Protein AF-A0AAW9BCC6-F1 (afdb_monomer)

pLDDT: mean 91.96, std 7.18, range [49.91, 97.5]

Foldseek 3Di:
DQLVVLVVVLVVLCQCLPPDCCGHLNVQLVVLLVVQCVPDDPQLVVLSVVQVVCLQLLHADCVSNVVPDRVSNSVSSNVNSPSNQQSNSDCLGHSNNVSVVVVVVVVVVVVVVVVVVVVVVVVVVVVVVVVVVVVVVVVVVVVVVVVVVVVVVVVVVVVVVVVVVVVVVD

Secondary structure (DSSP, 8-state):
-HHHHHHHHHHHHHHHH-SSTTSHHHHHHHHHHHHHHHH--HHHHHHHHHHHHHHHTT---GGGGTTS--HHHHHHHHHHHHHHHHH-SSTTSHHHHHHHHHHHHHHHHHHHHHHHHHHHHHHHHHHHHHHHHHHHHHHHHHHHHHHHHHHHHHHHHHHHHHHHHHHHH-

Sequence (170 aa):
LAYQKGFQALVSASQKYGLDKESGILARYENLLLEAKKSADHQQILSLIQFDNAVKVGEFDSSKLSDLYVPELLESAKQLAAQKQVIGVAYNKGLLGETRALSHAVEEQFEAFSSSIDSAATQRDEKMASIKQAITAFILVVIFALIWQISRSINVRVGSLLATIKNISE

Structure (mmCIF, N/CA/C/O backbone):
data_AF-A0AAW9BCC6-F1
#
_entry.id   AF-A0AAW9BCC6-F1
#
loop_
_atom_site.group_PDB
_atom_site.id
_atom_site.type_symbol
_atom_site.label_atom_id
_atom_site.label_alt_id
_atom_site.label_comp_id
_atom_site.label_asym_id
_atom_site.label_entity_id
_atom_site.label_seq_id
_atom_site.pdbx_PDB_ins_code
_atom_site.Cartn_x
_atom_site.Cartn_y
_atom_site.Cartn_z
_atom_site.occupancy
_atom_site.B_iso_or_equiv
_atom_site.auth_seq_id
_atom_site.auth_comp_id
_atom_site.auth_asym_id
_atom_site.auth_atom_id
_atom_site.pdbx_PDB_model_num
ATOM 1 N N . LEU A 1 1 ? 2.447 -4.449 10.578 1.00 79.94 1 LEU A N 1
ATOM 2 C CA . LEU A 1 1 ? 3.692 -5.095 10.081 1.00 79.94 1 LEU A CA 1
ATOM 3 C C . LEU A 1 1 ? 3.584 -5.527 8.617 1.00 79.94 1 LEU A C 1
ATOM 5 O O . LEU A 1 1 ? 4.417 -5.098 7.830 1.00 79.94 1 LEU A O 1
ATOM 9 N N . ALA A 1 2 ? 2.571 -6.312 8.225 1.00 90.25 2 ALA A N 1
ATOM 10 C CA . ALA A 1 2 ? 2.426 -6.779 6.838 1.00 90.25 2 ALA A CA 1
ATOM 11 C C . ALA A 1 2 ? 2.257 -5.633 5.819 1.00 90.25 2 ALA A C 1
ATOM 13 O O . ALA A 1 2 ? 3.039 -5.556 4.876 1.00 90.25 2 ALA A O 1
ATOM 14 N N . TYR A 1 3 ? 1.333 -4.691 6.063 1.00 91.44 3 TYR A N 1
ATOM 15 C CA . TYR A 1 3 ? 1.144 -3.514 5.199 1.00 91.44 3 TYR A CA 1
ATOM 16 C C . TYR A 1 3 ? 2.424 -2.687 5.029 1.00 91.44 3 TYR A C 1
ATOM 18 O O . TYR A 1 3 ? 2.830 -2.404 3.909 1.00 91.44 3 TYR A O 1
ATOM 26 N N . GLN A 1 4 ? 3.117 -2.377 6.128 1.00 92.62 4 GLN A N 1
ATOM 27 C CA . GLN A 1 4 ? 4.389 -1.652 6.091 1.00 92.62 4 GLN A CA 1
ATOM 28 C C . GLN A 1 4 ? 5.432 -2.364 5.221 1.00 92.62 4 GLN A C 1
ATOM 30 O O . GLN A 1 4 ? 6.087 -1.720 4.408 1.00 92.62 4 GLN A O 1
ATOM 35 N N . LYS A 1 5 ? 5.578 -3.686 5.374 1.00 94.56 5 LYS A N 1
ATOM 36 C CA . LYS A 1 5 ? 6.523 -4.480 4.581 1.00 94.56 5 LYS A CA 1
ATOM 37 C C . LYS A 1 5 ? 6.150 -4.479 3.094 1.00 94.56 5 LYS A C 1
ATOM 39 O O . LYS A 1 5 ? 7.030 -4.290 2.259 1.00 94.56 5 LYS A O 1
ATOM 44 N N . GLY A 1 6 ? 4.867 -4.654 2.771 1.00 94.31 6 GLY A N 1
ATOM 45 C CA . GLY A 1 6 ? 4.367 -4.595 1.393 1.00 94.31 6 GLY A CA 1
ATOM 46 C C . GLY A 1 6 ? 4.600 -3.224 0.755 1.00 94.31 6 GLY A C 1
ATOM 47 O O . GLY A 1 6 ? 5.176 -3.129 -0.327 1.00 94.31 6 GLY A O 1
ATOM 48 N N . PHE A 1 7 ? 4.276 -2.152 1.480 1.00 95.75 7 PHE A N 1
ATOM 49 C CA . PHE A 1 7 ? 4.518 -0.783 1.036 1.00 95.75 7 PHE A CA 1
ATOM 50 C C . PHE A 1 7 ? 6.011 -0.488 0.841 1.00 95.75 7 PHE A C 1
ATOM 52 O O . PHE A 1 7 ? 6.394 0.092 -0.170 1.00 95.75 7 PHE A O 1
ATOM 59 N N . GLN A 1 8 ? 6.880 -0.931 1.755 1.00 97.00 8 GLN A N 1
ATOM 60 C CA . GLN A 1 8 ? 8.332 -0.800 1.593 1.00 97.00 8 GLN A CA 1
ATOM 61 C C . GLN A 1 8 ? 8.833 -1.532 0.344 1.00 97.00 8 GLN A C 1
ATOM 63 O O . GLN A 1 8 ? 9.609 -0.960 -0.416 1.00 97.00 8 GLN A O 1
ATOM 68 N N . ALA A 1 9 ? 8.355 -2.754 0.088 1.00 96.62 9 ALA A N 1
ATOM 69 C CA . ALA A 1 9 ? 8.703 -3.493 -1.122 1.00 96.62 9 ALA A CA 1
ATOM 70 C C . ALA A 1 9 ? 8.262 -2.748 -2.394 1.00 96.62 9 ALA A C 1
ATOM 72 O O . ALA A 1 9 ? 9.044 -2.636 -3.340 1.00 96.62 9 ALA A O 1
ATOM 73 N N . LEU A 1 10 ? 7.051 -2.179 -2.400 1.00 96.69 10 LEU A N 1
ATOM 74 C CA . LEU A 1 10 ? 6.549 -1.348 -3.495 1.00 96.69 10 LEU A CA 1
ATOM 75 C C . LEU A 1 10 ? 7.409 -0.093 -3.712 1.00 96.69 10 LEU A C 1
ATOM 77 O O . LEU A 1 10 ? 7.755 0.222 -4.853 1.00 96.69 10 LEU A O 1
ATOM 81 N N . VAL A 1 11 ? 7.779 0.610 -2.638 1.00 96.12 11 VAL A N 1
ATOM 82 C CA . VAL A 1 11 ? 8.640 1.801 -2.705 1.00 96.12 11 VAL A CA 1
ATOM 83 C C . VAL A 1 11 ? 10.013 1.437 -3.259 1.00 96.12 11 VAL A C 1
ATOM 85 O O . VAL A 1 11 ? 10.460 2.064 -4.215 1.00 96.12 11 VAL A O 1
ATOM 88 N N . SER A 1 12 ? 10.658 0.394 -2.733 1.00 96.69 12 SER A N 1
ATOM 89 C CA . SER A 1 12 ? 11.964 -0.060 -3.223 1.00 96.69 12 SER A CA 1
ATOM 90 C C . SER A 1 12 ? 11.910 -0.495 -4.690 1.00 96.69 12 SER A C 1
ATOM 92 O O . SER A 1 12 ? 12.799 -0.158 -5.473 1.00 96.69 12 SER A O 1
ATOM 94 N N . ALA A 1 13 ? 10.852 -1.200 -5.099 1.00 96.81 13 ALA A N 1
ATOM 95 C CA . ALA A 1 13 ? 10.650 -1.583 -6.492 1.00 96.81 13 ALA A CA 1
ATOM 96 C C . ALA A 1 13 ? 10.447 -0.363 -7.408 1.00 96.81 13 ALA A C 1
ATOM 98 O O . ALA A 1 13 ? 10.987 -0.339 -8.515 1.00 96.81 13 ALA A O 1
ATOM 99 N N . SER A 1 14 ? 9.715 0.651 -6.943 1.00 95.88 14 SER A N 1
ATOM 100 C CA . SER A 1 14 ? 9.473 1.899 -7.681 1.00 95.88 14 SER A CA 1
ATOM 101 C C . SER A 1 14 ? 10.738 2.754 -7.791 1.00 95.88 14 SER A C 1
ATOM 103 O O . SER A 1 14 ? 11.034 3.277 -8.859 1.00 95.88 14 SER A O 1
ATOM 105 N N . GLN A 1 15 ? 11.542 2.824 -6.728 1.00 96.06 15 GLN A N 1
ATOM 106 C CA . GLN A 1 15 ? 12.855 3.478 -6.745 1.00 96.06 15 GLN A CA 1
ATOM 107 C C . GLN A 1 15 ? 13.812 2.809 -7.734 1.00 96.06 15 GLN A C 1
ATOM 109 O O . GLN A 1 15 ? 14.498 3.494 -8.487 1.00 96.06 15 GLN A O 1
ATOM 114 N N . LYS A 1 16 ? 13.831 1.471 -7.770 1.00 96.00 16 LYS A N 1
ATOM 115 C CA . LYS A 1 16 ? 14.633 0.718 -8.741 1.00 96.00 16 LYS A CA 1
ATOM 116 C C . LYS A 1 16 ? 14.181 0.978 -10.181 1.00 96.00 16 LYS A C 1
ATOM 118 O O . LYS A 1 16 ? 15.023 1.124 -11.062 1.00 96.00 16 LYS A O 1
ATOM 123 N N . TYR A 1 17 ? 12.870 1.037 -10.421 1.00 96.50 17 TYR A N 1
ATOM 124 C CA . TYR A 1 17 ? 12.319 1.400 -11.729 1.00 96.50 17 TYR A CA 1
ATOM 125 C C . TYR A 1 17 ? 12.760 2.808 -12.156 1.00 96.50 17 TYR A C 1
ATOM 127 O O . TYR A 1 17 ? 13.238 2.971 -13.273 1.00 96.50 17 TYR A O 1
ATOM 135 N N . GLY A 1 18 ? 12.680 3.780 -11.247 1.00 95.81 18 GLY A N 1
ATOM 136 C CA . GLY A 1 18 ? 12.949 5.198 -11.489 1.00 95.81 18 GLY A CA 1
ATOM 137 C C . GLY A 1 18 ? 11.726 6.026 -11.104 1.00 95.81 18 GLY A C 1
ATOM 138 O O . GLY A 1 18 ? 10.619 5.754 -11.570 1.00 95.81 18 GLY A O 1
ATOM 139 N N . LEU A 1 19 ? 11.902 7.001 -10.211 1.00 91.75 19 LEU A N 1
ATOM 140 C CA . LEU A 1 19 ? 10.801 7.858 -9.743 1.00 91.75 19 LEU A CA 1
ATOM 141 C C . LEU A 1 19 ? 10.532 9.026 -10.699 1.00 91.75 19 LEU A C 1
ATOM 143 O O . LEU A 1 19 ? 9.442 9.592 -10.713 1.00 91.75 19 LEU A O 1
ATOM 147 N N . ASP A 1 20 ? 11.526 9.351 -11.512 1.00 90.50 20 ASP A N 1
ATOM 148 C CA . ASP A 1 20 ? 11.518 10.382 -12.534 1.00 90.50 20 ASP A CA 1
ATOM 149 C C . ASP A 1 20 ? 12.329 9.896 -13.746 1.00 90.50 20 ASP A C 1
ATOM 151 O O . ASP A 1 20 ? 12.880 8.792 -13.758 1.00 90.50 20 ASP A O 1
ATOM 155 N N . LYS A 1 21 ? 12.397 10.724 -14.790 1.00 85.50 21 LYS A N 1
ATOM 156 C CA . LYS A 1 21 ? 13.124 10.400 -16.025 1.00 85.50 21 LYS A CA 1
ATOM 157 C C . LYS A 1 21 ? 14.649 10.387 -15.858 1.00 85.50 21 LYS A C 1
ATOM 159 O O . LYS A 1 21 ? 15.338 10.035 -16.807 1.00 85.50 21 LYS A O 1
ATOM 164 N N . GLU A 1 22 ? 15.172 10.776 -14.698 1.00 89.88 22 GLU A N 1
ATOM 165 C CA . GLU A 1 22 ? 16.607 10.932 -14.433 1.00 89.88 22 GLU A CA 1
ATOM 166 C C . GLU A 1 22 ? 17.133 9.929 -13.392 1.00 89.88 22 GLU A C 1
ATOM 168 O O . GLU A 1 22 ? 18.339 9.834 -13.169 1.00 89.88 22 GLU A O 1
ATOM 173 N N . SER A 1 23 ? 16.257 9.097 -12.824 1.00 93.00 23 SER A N 1
ATOM 174 C CA . SER A 1 23 ? 16.593 8.074 -11.835 1.00 93.00 23 SER A CA 1
ATOM 175 C C . SER A 1 23 ? 16.316 6.636 -12.294 1.00 93.00 23 SER A C 1
ATOM 177 O O . SER A 1 23 ? 15.492 6.352 -13.166 1.00 93.00 23 SER A O 1
ATOM 179 N N . GLY A 1 24 ? 17.015 5.695 -11.652 1.00 94.69 24 GLY A N 1
ATOM 180 C CA . GLY A 1 24 ? 16.778 4.257 -11.787 1.00 94.69 24 GLY A CA 1
ATOM 181 C C . GLY A 1 24 ? 17.051 3.695 -13.184 1.00 94.69 24 GLY A C 1
ATOM 182 O O . GLY A 1 24 ? 17.864 4.210 -13.953 1.00 94.69 24 GLY A O 1
ATOM 183 N N . ILE A 1 25 ? 16.369 2.592 -13.502 1.00 95.94 25 ILE A N 1
ATOM 184 C CA . ILE A 1 25 ? 16.456 1.938 -14.816 1.00 95.94 25 ILE A CA 1
ATOM 185 C C . ILE A 1 25 ? 15.861 2.845 -15.906 1.00 95.94 25 ILE A C 1
ATOM 187 O O . ILE A 1 25 ? 16.377 2.878 -17.025 1.00 95.94 25 ILE A O 1
ATOM 191 N N . LEU A 1 26 ? 14.817 3.613 -15.572 1.00 96.38 26 LEU A N 1
ATOM 192 C CA . LEU A 1 26 ? 14.125 4.512 -16.494 1.00 96.38 26 LEU A CA 1
ATOM 193 C C . LEU A 1 26 ? 15.072 5.549 -17.105 1.00 96.38 26 LEU A C 1
ATOM 195 O O . LEU A 1 26 ? 15.043 5.741 -18.315 1.00 96.38 26 LEU A O 1
ATOM 199 N N . ALA A 1 27 ? 15.957 6.151 -16.311 1.00 96.44 27 ALA A N 1
ATOM 200 C CA . ALA A 1 27 ? 16.925 7.126 -16.814 1.00 96.44 27 ALA A CA 1
ATOM 201 C C . ALA A 1 27 ? 17.880 6.546 -17.852 1.00 96.44 27 ALA A C 1
ATOM 203 O O . ALA A 1 27 ? 18.099 7.124 -18.917 1.00 96.44 27 ALA A O 1
ATOM 204 N N . ARG A 1 28 ? 18.437 5.365 -17.558 1.00 95.94 28 ARG A N 1
ATOM 205 C CA . ARG A 1 28 ? 19.316 4.664 -18.496 1.00 95.94 28 ARG A CA 1
ATOM 206 C C . ARG A 1 28 ? 18.565 4.336 -19.783 1.00 95.94 28 ARG A C 1
ATOM 208 O O . ARG A 1 28 ? 19.095 4.547 -20.868 1.00 95.94 28 ARG A O 1
ATOM 215 N N . TYR A 1 29 ? 17.340 3.832 -19.660 1.00 97.50 29 TYR A N 1
ATOM 216 C CA . TYR A 1 29 ? 16.485 3.520 -20.798 1.00 97.50 29 TYR A CA 1
ATOM 217 C C . TYR A 1 29 ? 16.172 4.750 -21.664 1.00 97.50 29 TYR A C 1
ATOM 219 O O . TYR A 1 29 ? 16.384 4.698 -22.870 1.00 97.50 29 TYR A O 1
ATOM 227 N N . GLU A 1 30 ? 15.725 5.858 -21.069 1.00 96.06 30 GLU A N 1
ATOM 228 C CA . GLU A 1 30 ? 15.362 7.081 -21.800 1.00 96.06 30 GLU A CA 1
ATOM 229 C C . GLU A 1 30 ? 16.575 7.704 -22.511 1.00 96.06 30 GLU A C 1
ATOM 231 O O . GLU A 1 30 ? 16.458 8.145 -23.656 1.00 96.06 30 GLU A O 1
ATOM 236 N N . ASN A 1 31 ? 17.763 7.667 -21.895 1.00 96.06 31 ASN A N 1
ATOM 237 C CA . ASN A 1 31 ? 19.001 8.121 -22.536 1.00 96.06 31 ASN A CA 1
ATOM 238 C C . ASN A 1 31 ? 19.368 7.270 -23.762 1.00 96.06 31 ASN A C 1
ATOM 240 O O . ASN A 1 31 ? 19.627 7.818 -24.834 1.0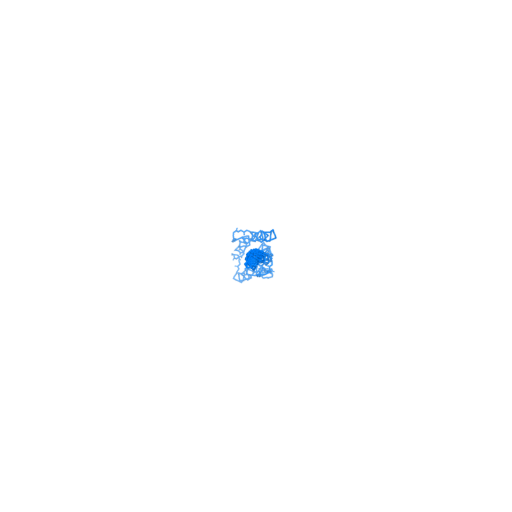0 96.06 31 ASN A O 1
ATOM 244 N N . LEU A 1 32 ? 19.327 5.940 -23.629 1.00 96.31 32 LEU A N 1
ATOM 245 C CA . LEU A 1 32 ? 19.592 5.013 -24.736 1.00 96.31 32 LEU A CA 1
ATOM 246 C C . LEU A 1 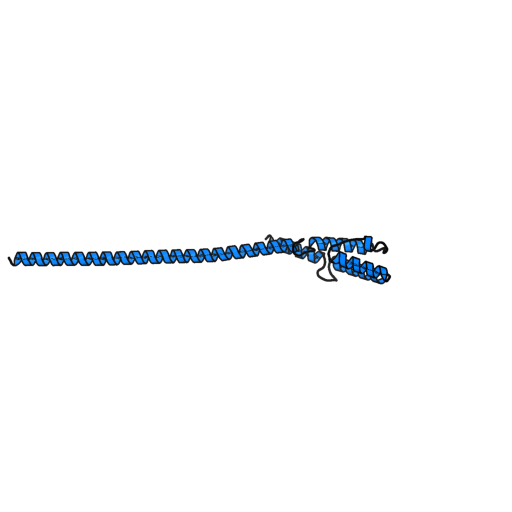32 ? 18.540 5.136 -25.847 1.00 96.31 32 LEU A C 1
ATOM 248 O O . LEU A 1 32 ? 18.865 5.058 -27.031 1.00 96.31 32 LEU A O 1
ATOM 252 N N . LEU A 1 33 ? 17.276 5.362 -25.481 1.00 96.12 33 LEU A N 1
ATOM 253 C CA . LEU A 1 33 ? 16.187 5.571 -26.432 1.00 96.12 33 LEU A CA 1
ATOM 254 C C . LEU A 1 33 ? 16.386 6.873 -27.214 1.00 96.12 33 LEU A C 1
ATOM 256 O O . LEU A 1 33 ? 16.161 6.910 -28.423 1.00 96.12 33 LEU A O 1
ATOM 260 N N . LEU A 1 34 ? 16.807 7.944 -26.537 1.00 95.38 34 LEU A N 1
ATOM 261 C CA . LEU A 1 34 ? 17.114 9.219 -27.174 1.00 95.38 34 LEU A CA 1
ATOM 262 C C . LEU A 1 34 ? 18.299 9.093 -28.138 1.00 95.38 34 LEU A C 1
ATOM 264 O O . LEU A 1 34 ? 18.254 9.661 -29.227 1.00 95.38 34 LEU A O 1
ATOM 268 N N . GLU A 1 35 ? 19.343 8.356 -27.761 1.00 94.69 35 GLU A N 1
ATOM 269 C CA . GLU A 1 35 ? 20.494 8.088 -28.626 1.00 94.69 35 GLU A CA 1
ATOM 270 C C . GLU A 1 35 ? 20.097 7.283 -29.869 1.00 94.69 35 GLU A C 1
ATOM 272 O O . GLU A 1 35 ? 20.396 7.708 -30.984 1.00 94.69 35 GLU A O 1
ATOM 277 N N . ALA A 1 36 ? 19.321 6.209 -29.697 1.00 94.25 36 ALA A N 1
ATOM 278 C CA . ALA A 1 36 ? 18.792 5.420 -30.808 1.00 94.25 36 ALA A CA 1
ATOM 279 C C . ALA A 1 36 ? 17.919 6.256 -31.761 1.00 94.25 36 ALA A C 1
ATOM 281 O O . ALA A 1 36 ? 17.986 6.089 -32.974 1.00 94.25 36 ALA A O 1
ATOM 282 N N . LYS A 1 37 ? 17.127 7.201 -31.235 1.00 93.94 37 LYS A N 1
ATOM 283 C CA . LYS A 1 37 ? 16.298 8.104 -32.053 1.00 93.94 37 LYS A CA 1
ATOM 284 C C . LYS A 1 37 ? 17.115 9.101 -32.879 1.00 93.94 37 LYS A C 1
ATOM 286 O O . LYS A 1 37 ? 16.628 9.544 -33.911 1.00 93.94 37 LYS A O 1
ATOM 291 N N . LYS A 1 38 ? 18.323 9.478 -32.444 1.00 93.38 38 LYS A N 1
ATOM 292 C CA . LYS A 1 38 ? 19.180 10.435 -33.173 1.00 93.38 38 LYS A CA 1
ATOM 293 C C . LYS A 1 38 ? 19.792 9.835 -34.437 1.00 93.38 38 LYS A C 1
ATOM 295 O O . LYS A 1 38 ? 20.055 10.574 -35.378 1.00 93.38 38 LYS A O 1
ATOM 300 N N . SER A 1 39 ? 20.049 8.530 -34.435 1.00 87.62 39 SER A N 1
ATOM 301 C CA . SER A 1 39 ? 20.642 7.799 -35.560 1.00 87.62 39 SER A CA 1
ATOM 302 C C . SER A 1 39 ? 19.614 7.057 -36.422 1.00 87.62 39 SER A C 1
ATOM 304 O O . SER A 1 39 ? 19.990 6.503 -37.452 1.00 87.62 39 SER A O 1
ATOM 306 N N . ALA A 1 40 ? 18.340 7.056 -36.020 1.00 92.31 40 ALA A N 1
ATOM 307 C CA . ALA A 1 40 ? 17.253 6.363 -36.700 1.00 92.31 40 ALA A CA 1
ATOM 308 C C . ALA A 1 40 ? 16.647 7.173 -37.860 1.00 92.31 40 ALA A C 1
ATOM 310 O O . ALA A 1 40 ? 16.478 8.391 -37.776 1.00 92.31 40 ALA A O 1
ATOM 311 N N . ASP A 1 41 ? 16.245 6.476 -38.922 1.00 92.31 41 ASP A N 1
ATOM 312 C CA . ASP A 1 41 ? 15.394 7.029 -39.975 1.00 92.31 41 ASP A CA 1
ATOM 313 C C . ASP A 1 41 ? 13.918 7.154 -39.536 1.00 92.31 41 ASP A C 1
ATOM 315 O O . ASP A 1 41 ? 13.523 6.761 -38.437 1.00 92.31 41 ASP A O 1
ATOM 319 N N . HIS A 1 42 ? 13.066 7.709 -40.404 1.00 89.00 42 HIS A N 1
ATOM 320 C CA . HIS A 1 42 ? 11.653 7.941 -40.085 1.00 89.00 42 HIS A CA 1
ATOM 321 C C . HIS A 1 42 ? 10.898 6.650 -39.713 1.00 89.00 42 HIS A C 1
ATOM 323 O O . HIS A 1 42 ? 10.101 6.649 -38.773 1.00 89.00 42 HIS A O 1
ATOM 329 N N . GLN A 1 43 ? 11.138 5.549 -40.428 1.00 89.38 43 GLN A N 1
ATOM 330 C CA . GLN A 1 43 ? 10.459 4.278 -40.176 1.00 89.38 43 GLN A CA 1
ATOM 331 C C . GLN A 1 43 ? 10.957 3.657 -38.865 1.00 89.38 43 GLN A C 1
ATOM 333 O O . GLN A 1 43 ? 10.160 3.197 -38.047 1.00 89.38 43 GLN A O 1
ATOM 338 N N . GLN A 1 44 ? 12.261 3.732 -38.614 1.00 92.44 44 GLN A N 1
ATOM 339 C CA . GLN A 1 44 ? 12.890 3.277 -37.379 1.00 92.44 44 GLN A CA 1
ATOM 340 C C . GLN A 1 44 ? 12.428 4.089 -36.158 1.00 92.44 44 GLN A C 1
ATOM 342 O O . GLN A 1 44 ? 12.206 3.519 -35.090 1.00 92.44 44 GLN A O 1
ATOM 347 N N . ILE A 1 45 ? 12.197 5.400 -36.304 1.00 93.88 45 ILE A N 1
ATOM 348 C CA . ILE A 1 45 ? 11.619 6.244 -35.246 1.00 93.88 45 ILE A CA 1
ATOM 349 C C . ILE A 1 45 ? 10.218 5.757 -34.858 1.00 93.88 45 ILE A C 1
ATOM 351 O O . ILE A 1 45 ? 9.913 5.674 -33.665 1.00 93.88 45 ILE A O 1
ATOM 355 N N . LEU A 1 46 ? 9.370 5.406 -35.831 1.00 92.81 46 LEU A N 1
ATOM 356 C CA . LEU A 1 46 ? 8.038 4.860 -35.548 1.00 92.81 46 LEU A CA 1
ATOM 357 C C . LEU A 1 46 ? 8.131 3.533 -34.784 1.00 92.81 46 LEU A C 1
ATOM 359 O O . LEU A 1 46 ? 7.434 3.362 -33.780 1.00 92.81 46 LEU A O 1
ATOM 363 N N . SER A 1 47 ? 9.036 2.641 -35.192 1.00 94.12 47 SER A N 1
ATOM 364 C CA . SER A 1 47 ? 9.306 1.388 -34.480 1.00 94.12 47 SER A CA 1
ATOM 365 C C . SER A 1 47 ? 9.791 1.627 -33.045 1.00 94.12 47 SER A C 1
ATOM 367 O O . SER A 1 47 ? 9.296 0.989 -32.115 1.00 94.12 47 SER A O 1
ATOM 369 N N . LEU A 1 48 ? 10.683 2.601 -32.828 1.00 95.44 48 LEU A N 1
ATOM 370 C CA . LEU A 1 48 ? 11.164 2.995 -31.497 1.00 95.44 48 LEU A CA 1
ATOM 371 C C . LEU A 1 48 ? 10.043 3.551 -30.607 1.00 95.44 48 LEU A C 1
ATOM 373 O O . LEU A 1 48 ? 10.022 3.264 -29.413 1.00 95.44 48 LEU A O 1
ATOM 377 N N . ILE A 1 49 ? 9.096 4.314 -31.161 1.00 94.62 49 ILE A N 1
ATOM 378 C CA . ILE A 1 49 ? 7.932 4.822 -30.414 1.00 94.62 49 ILE A CA 1
ATOM 379 C C . ILE A 1 49 ? 6.988 3.678 -30.024 1.00 94.62 49 ILE A C 1
ATOM 381 O O . ILE A 1 49 ? 6.533 3.609 -28.883 1.00 94.62 49 ILE A O 1
ATOM 385 N N . GLN A 1 50 ? 6.689 2.765 -30.950 1.00 94.56 50 GLN A N 1
ATOM 386 C CA . GLN A 1 50 ? 5.831 1.611 -30.664 1.00 94.56 50 GLN A CA 1
ATOM 387 C C . GLN A 1 50 ? 6.463 0.667 -29.638 1.00 94.56 50 GLN A C 1
ATOM 389 O O . GLN A 1 50 ? 5.767 0.135 -28.771 1.00 94.56 50 GLN A O 1
ATOM 394 N N . PHE A 1 51 ? 7.778 0.473 -29.727 1.00 96.44 51 PHE A N 1
ATOM 395 C CA . PHE A 1 51 ? 8.549 -0.280 -28.751 1.00 96.44 51 PHE A CA 1
ATOM 396 C C . PHE A 1 51 ? 8.530 0.396 -27.372 1.00 96.44 51 PHE A C 1
ATOM 398 O O . PHE A 1 51 ? 8.218 -0.266 -26.388 1.00 96.44 51 PHE A O 1
ATOM 405 N N . ASP A 1 52 ? 8.769 1.710 -27.294 1.00 96.25 52 ASP A N 1
ATOM 406 C CA . ASP A 1 52 ? 8.710 2.486 -26.042 1.00 96.25 52 ASP A CA 1
ATOM 407 C C . ASP A 1 52 ? 7.349 2.388 -25.347 1.00 96.25 52 ASP A C 1
ATOM 409 O O . ASP A 1 52 ? 7.268 2.088 -24.154 1.00 96.25 52 ASP A O 1
ATOM 413 N N . ASN A 1 53 ? 6.264 2.542 -26.107 1.00 95.31 53 ASN A N 1
ATOM 414 C CA . ASN A 1 53 ? 4.914 2.396 -25.567 1.00 95.31 53 ASN A CA 1
ATOM 415 C C . ASN A 1 53 ? 4.676 1.001 -24.972 1.00 95.31 53 ASN A C 1
ATOM 417 O O . ASN A 1 53 ? 4.100 0.901 -23.889 1.00 95.31 53 ASN A O 1
ATOM 421 N N . ALA A 1 54 ? 5.149 -0.059 -25.638 1.00 95.56 54 ALA A N 1
ATOM 422 C CA . ALA A 1 54 ? 5.051 -1.429 -25.133 1.00 95.56 54 ALA A CA 1
ATOM 423 C C . ALA A 1 54 ? 5.863 -1.611 -23.835 1.00 95.56 54 ALA A C 1
ATOM 425 O O . ALA A 1 54 ? 5.341 -2.087 -22.826 1.00 95.56 54 ALA A O 1
ATOM 426 N N . VAL A 1 55 ? 7.109 -1.133 -23.807 1.00 96.00 55 VAL A N 1
ATOM 427 C CA . VAL A 1 55 ? 7.990 -1.232 -22.631 1.00 96.00 55 VAL A CA 1
ATOM 428 C C . VAL A 1 55 ? 7.401 -0.504 -21.423 1.00 96.00 55 VAL A C 1
ATOM 430 O O . VAL A 1 55 ? 7.404 -1.042 -20.313 1.00 96.00 55 VAL A O 1
ATOM 433 N N . LYS A 1 56 ? 6.821 0.685 -21.627 1.00 91.94 56 LYS A N 1
ATOM 434 C CA . LYS A 1 56 ? 6.183 1.485 -20.565 1.00 91.94 56 LYS A CA 1
ATOM 435 C C . LYS A 1 56 ? 4.949 0.822 -19.952 1.00 91.94 56 LYS A C 1
ATOM 437 O O . LYS A 1 56 ? 4.646 1.076 -18.781 1.00 91.94 56 LYS A O 1
ATOM 442 N N . VAL A 1 57 ? 4.268 -0.053 -20.694 1.00 93.12 57 VAL A N 1
ATOM 443 C CA . VAL A 1 57 ? 3.176 -0.888 -20.163 1.00 93.12 57 VAL A CA 1
ATOM 444 C C . VAL A 1 57 ? 3.652 -2.249 -19.646 1.00 93.12 57 VAL A C 1
ATOM 446 O O . VAL A 1 57 ? 2.843 -3.028 -19.154 1.00 93.12 57 VAL A O 1
ATOM 449 N N . GLY A 1 58 ? 4.962 -2.513 -19.658 1.00 94.31 58 GLY A N 1
ATOM 450 C CA . GLY A 1 58 ? 5.557 -3.743 -19.136 1.00 94.31 58 GLY A CA 1
ATOM 451 C C . GLY A 1 58 ? 5.666 -4.873 -20.156 1.00 94.31 58 GLY A C 1
ATOM 452 O O . GLY A 1 58 ? 5.876 -6.018 -19.764 1.00 94.31 58 GLY A O 1
ATOM 453 N N . GLU A 1 59 ? 5.536 -4.583 -21.446 1.00 95.12 59 GLU A N 1
ATOM 454 C CA . GLU A 1 59 ? 5.709 -5.548 -22.530 1.00 95.12 59 GLU A CA 1
ATOM 455 C C . GLU A 1 59 ? 7.081 -5.384 -23.185 1.00 95.12 59 GLU A C 1
ATOM 457 O O . GLU A 1 59 ? 7.536 -4.275 -23.452 1.00 95.12 59 GLU A O 1
ATOM 462 N N . PHE A 1 60 ? 7.750 -6.497 -23.478 1.00 95.50 60 PHE A N 1
ATOM 463 C CA . PHE A 1 60 ? 9.040 -6.487 -24.158 1.00 95.50 60 PHE A CA 1
ATOM 464 C C . PHE A 1 60 ? 8.983 -7.378 -25.392 1.00 95.50 60 PHE A C 1
ATOM 466 O O . PHE A 1 60 ? 8.747 -8.580 -25.286 1.00 95.50 60 PHE A O 1
ATOM 473 N N . ASP A 1 61 ? 9.240 -6.775 -26.548 1.00 93.00 61 ASP A N 1
ATOM 474 C CA . ASP A 1 61 ? 9.302 -7.462 -27.830 1.00 93.00 61 ASP A CA 1
ATOM 475 C C . ASP A 1 61 ? 10.458 -6.893 -28.655 1.00 93.00 61 ASP A C 1
ATOM 477 O O . ASP A 1 61 ? 10.356 -5.816 -29.246 1.00 93.00 61 ASP A O 1
ATOM 481 N N . SER A 1 62 ? 11.580 -7.616 -28.672 1.00 91.06 62 SER A N 1
ATOM 482 C CA . SER A 1 62 ? 12.774 -7.222 -29.422 1.00 91.06 62 SER A CA 1
ATOM 483 C C . SER A 1 62 ? 12.576 -7.282 -30.936 1.00 91.06 62 SER A C 1
ATOM 485 O O . SER A 1 62 ? 13.332 -6.635 -31.655 1.00 91.06 62 SER A O 1
ATOM 487 N N . SER A 1 63 ? 11.572 -8.018 -31.436 1.00 90.00 63 SER A N 1
ATOM 488 C CA . SER A 1 63 ? 11.341 -8.148 -32.880 1.00 90.00 63 SER A CA 1
ATOM 489 C C . SER A 1 63 ? 10.963 -6.812 -33.530 1.00 90.00 63 SER A C 1
ATOM 49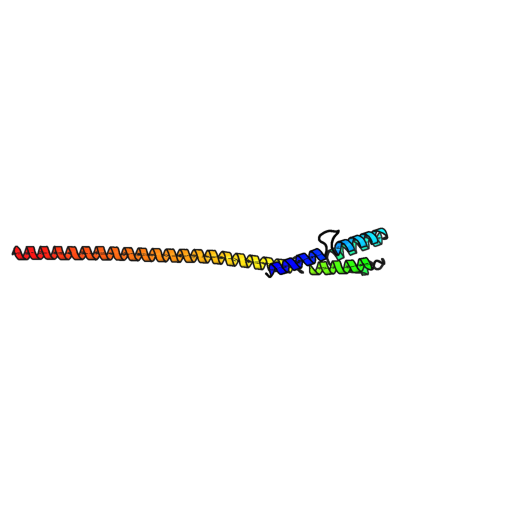1 O O . SER A 1 63 ? 11.303 -6.565 -34.688 1.00 90.00 63 SER A O 1
ATOM 493 N N . LYS A 1 64 ? 10.355 -5.902 -32.759 1.00 86.62 64 LYS A N 1
ATOM 494 C CA . LYS A 1 64 ? 9.989 -4.545 -33.193 1.00 86.62 64 LYS A CA 1
ATOM 495 C C . LYS A 1 64 ? 11.181 -3.675 -33.596 1.00 86.62 64 LYS A C 1
ATOM 497 O O . LYS A 1 6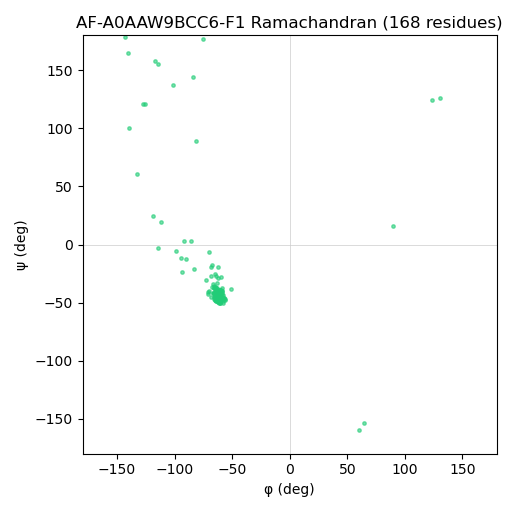4 ? 10.984 -2.685 -34.290 1.00 86.62 64 LYS A O 1
ATOM 502 N N . LEU A 1 65 ? 12.396 -4.023 -33.167 1.00 91.06 65 LEU A N 1
ATOM 503 C CA . LEU A 1 65 ? 13.627 -3.286 -33.468 1.00 91.06 65 LEU A CA 1
ATOM 504 C C . LEU A 1 65 ? 14.636 -4.141 -34.249 1.00 91.06 65 LEU A C 1
ATOM 506 O O . LEU A 1 65 ? 15.828 -3.866 -34.197 1.00 91.06 65 LEU A O 1
ATOM 510 N N . SER A 1 66 ? 14.179 -5.170 -34.973 1.00 85.50 66 SER A N 1
ATOM 511 C CA . SER A 1 66 ? 15.069 -6.117 -35.673 1.00 85.50 66 SER A CA 1
ATOM 512 C C . SER A 1 66 ? 15.983 -5.453 -36.711 1.00 85.50 66 SER A C 1
ATOM 514 O O . SER A 1 66 ? 17.090 -5.933 -36.943 1.00 85.50 66 SER A O 1
ATOM 516 N N . ASP A 1 67 ? 15.547 -4.330 -37.285 1.00 85.69 67 ASP A N 1
ATOM 517 C CA . ASP A 1 67 ? 16.300 -3.551 -38.277 1.00 85.69 67 ASP A CA 1
ATOM 518 C C . ASP A 1 67 ? 17.277 -2.538 -37.640 1.00 85.69 67 ASP A C 1
ATOM 520 O O . ASP A 1 67 ? 17.916 -1.759 -38.348 1.00 85.69 67 ASP A O 1
ATOM 524 N N . LEU A 1 68 ? 17.392 -2.520 -36.303 1.00 87.31 68 LEU A N 1
ATOM 525 C CA . LEU A 1 68 ? 18.210 -1.576 -35.542 1.00 87.31 68 LEU A CA 1
ATOM 526 C C . LEU A 1 68 ? 19.158 -2.312 -34.583 1.00 87.31 68 LEU A C 1
ATOM 528 O O . LEU A 1 68 ? 18.733 -3.017 -33.668 1.00 87.31 68 LEU A O 1
ATOM 532 N N . TYR A 1 69 ? 20.467 -2.103 -34.730 1.00 89.81 69 TYR A N 1
ATOM 533 C CA . TYR A 1 69 ? 21.440 -2.667 -33.794 1.00 89.81 69 TYR A CA 1
ATOM 534 C C . TYR A 1 69 ? 21.558 -1.798 -32.533 1.00 89.81 69 TYR A C 1
ATOM 536 O O . TYR A 1 69 ? 22.369 -0.878 -32.466 1.00 89.81 69 TYR A O 1
ATOM 544 N N . VAL A 1 70 ? 20.727 -2.091 -31.527 1.00 92.69 70 VAL A N 1
ATOM 545 C CA . VAL A 1 70 ? 20.656 -1.347 -30.252 1.00 92.69 70 VAL A CA 1
ATOM 546 C C . VAL A 1 70 ? 20.644 -2.283 -29.028 1.00 92.69 70 VAL A C 1
ATOM 548 O O . VAL A 1 70 ? 19.693 -2.288 -28.242 1.00 92.69 70 VAL A O 1
ATOM 551 N N . PRO A 1 71 ? 21.692 -3.106 -28.828 1.00 93.88 71 PRO A N 1
ATOM 552 C CA . PRO A 1 71 ? 21.701 -4.153 -27.802 1.00 93.88 71 PRO A CA 1
ATOM 553 C C . PRO A 1 71 ? 21.542 -3.611 -26.374 1.00 93.88 71 PRO A C 1
ATOM 555 O O . PRO A 1 71 ? 20.813 -4.191 -25.572 1.00 93.88 71 PRO A O 1
ATOM 558 N N . GLU A 1 72 ? 22.159 -2.470 -26.057 1.00 95.19 72 GLU A N 1
ATOM 559 C CA . GLU A 1 72 ? 22.038 -1.861 -24.727 1.00 95.19 72 GLU A CA 1
ATOM 560 C C . GLU A 1 72 ? 20.627 -1.335 -24.444 1.00 95.19 72 GLU A C 1
ATOM 562 O O . GLU A 1 72 ? 20.132 -1.462 -23.320 1.00 95.19 72 GLU A O 1
ATOM 567 N N . LEU A 1 73 ? 19.957 -0.783 -25.464 1.00 96.00 73 LEU A N 1
ATOM 568 C CA . LEU A 1 73 ? 18.568 -0.344 -25.356 1.00 96.00 73 LEU A CA 1
ATOM 569 C C . LEU A 1 73 ? 17.651 -1.537 -25.090 1.00 96.00 73 LEU A C 1
ATOM 571 O O . LEU A 1 73 ? 16.802 -1.453 -24.208 1.00 96.00 73 LEU A O 1
ATOM 575 N N . LEU A 1 74 ? 17.838 -2.647 -25.811 1.00 96.44 74 LEU A N 1
ATOM 576 C CA . LEU A 1 74 ? 17.049 -3.868 -25.627 1.00 96.44 74 LEU A CA 1
ATOM 577 C C . LEU A 1 74 ? 17.237 -4.465 -24.226 1.00 96.44 74 LEU A C 1
ATOM 579 O O . LEU A 1 74 ? 16.257 -4.829 -23.578 1.00 96.44 74 LEU A O 1
ATOM 583 N N . GLU A 1 75 ? 18.472 -4.515 -23.728 1.00 96.81 75 GLU A N 1
ATOM 584 C CA . GLU A 1 75 ? 18.780 -4.974 -22.369 1.00 96.81 75 GLU A CA 1
ATOM 585 C C . GLU A 1 75 ? 18.087 -4.090 -21.316 1.00 96.81 75 GLU A C 1
ATOM 587 O O . GLU A 1 75 ? 17.376 -4.589 -20.439 1.00 96.81 75 GLU A O 1
ATOM 592 N N . SER A 1 76 ? 18.234 -2.764 -21.432 1.00 96.69 76 SER A N 1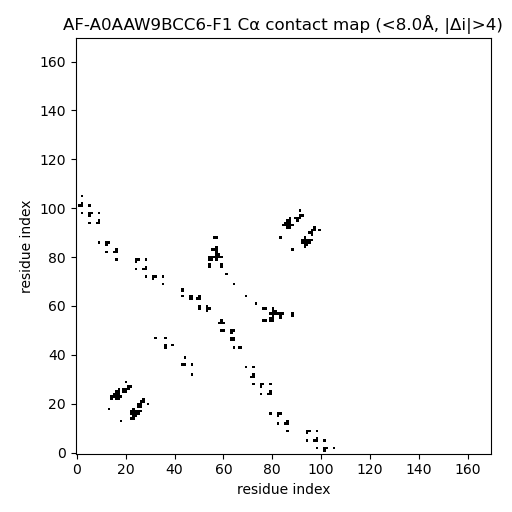
ATOM 593 C CA . SER A 1 76 ? 17.616 -1.799 -20.513 1.00 96.69 76 SER A CA 1
ATOM 594 C C . SER A 1 76 ? 16.083 -1.854 -20.570 1.00 96.69 76 SER A C 1
ATOM 596 O O . SER A 1 76 ? 15.415 -1.870 -19.538 1.00 96.69 76 SER A O 1
ATOM 598 N N . ALA A 1 77 ? 15.514 -1.979 -21.770 1.00 97.12 77 ALA A N 1
ATOM 599 C CA . ALA A 1 77 ? 14.080 -2.123 -21.997 1.00 97.12 77 ALA A CA 1
ATOM 600 C C . ALA A 1 77 ? 13.510 -3.387 -21.350 1.00 97.12 77 ALA A C 1
ATOM 602 O O . AL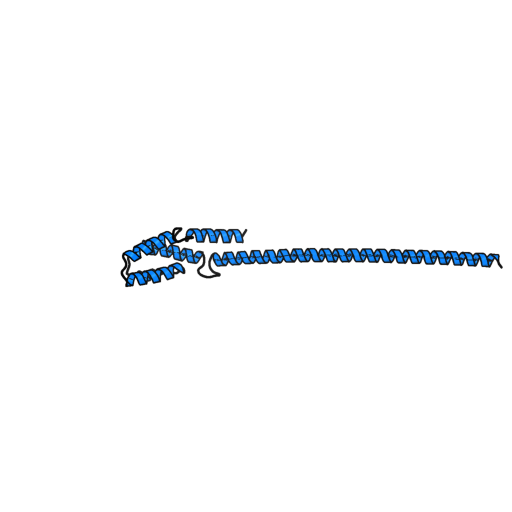A A 1 77 ? 12.466 -3.336 -20.702 1.00 97.12 77 ALA A O 1
ATOM 603 N N . LYS A 1 78 ? 14.206 -4.521 -21.484 1.00 97.25 78 LYS A N 1
ATOM 604 C CA . LYS A 1 78 ? 13.814 -5.788 -20.857 1.00 97.25 78 LYS A CA 1
ATOM 605 C C . LYS A 1 78 ? 13.786 -5.663 -19.336 1.00 97.25 78 LYS A C 1
ATOM 607 O O . LYS A 1 78 ? 12.836 -6.114 -18.699 1.00 97.25 78 LYS A O 1
ATOM 612 N N . GLN A 1 79 ? 14.805 -5.028 -18.756 1.00 97.19 79 GLN A N 1
ATOM 613 C CA . GLN A 1 79 ? 14.870 -4.771 -17.316 1.00 97.19 79 GLN A CA 1
ATOM 614 C C . GLN A 1 79 ? 13.747 -3.831 -16.859 1.00 97.19 79 GLN A C 1
ATOM 616 O O . GLN A 1 79 ? 13.102 -4.102 -15.845 1.00 97.19 79 GLN A O 1
ATOM 621 N N . LEU A 1 80 ? 13.477 -2.767 -17.619 1.00 96.94 80 LEU A N 1
ATOM 622 C CA . LEU A 1 80 ? 12.426 -1.798 -17.318 1.00 96.94 80 LEU A CA 1
ATOM 623 C C . LEU A 1 80 ? 11.033 -2.439 -17.378 1.00 96.94 80 LEU A C 1
ATOM 625 O O . LEU A 1 80 ? 10.255 -2.303 -16.433 1.00 96.94 80 LEU A O 1
ATOM 629 N N . ALA A 1 81 ? 10.744 -3.198 -18.438 1.00 96.88 81 ALA A N 1
ATOM 630 C CA . ALA A 1 81 ? 9.481 -3.906 -18.615 1.00 96.88 81 ALA A CA 1
ATOM 631 C C . ALA A 1 81 ? 9.259 -4.959 -17.516 1.00 96.88 81 ALA A C 1
ATOM 633 O O . ALA A 1 81 ? 8.197 -4.995 -16.895 1.00 96.88 81 ALA A O 1
ATOM 634 N N . ALA A 1 82 ? 10.278 -5.766 -17.198 1.00 96.69 82 ALA A N 1
ATOM 635 C CA . ALA A 1 82 ? 10.199 -6.740 -16.109 1.00 96.69 82 ALA A CA 1
ATOM 636 C C . ALA A 1 82 ? 9.953 -6.057 -14.752 1.00 96.69 82 ALA A C 1
ATOM 638 O O . ALA A 1 82 ? 9.106 -6.490 -13.971 1.00 96.69 82 ALA A O 1
ATOM 639 N N . GLN A 1 83 ? 10.642 -4.946 -14.481 1.00 97.00 83 GLN A N 1
ATOM 640 C CA . GLN A 1 83 ? 10.434 -4.181 -13.254 1.00 97.00 83 GLN A CA 1
ATOM 641 C C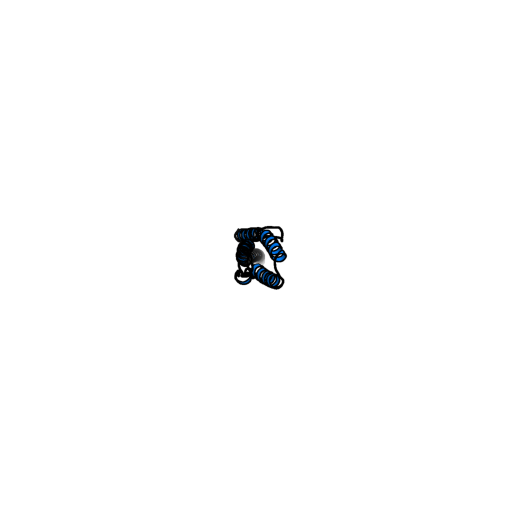 . GLN A 1 83 ? 9.023 -3.566 -13.203 1.00 97.00 83 GLN A C 1
ATOM 643 O O . GLN A 1 83 ? 8.397 -3.556 -12.141 1.00 97.00 83 GLN A O 1
ATOM 648 N N . LYS A 1 84 ? 8.481 -3.116 -14.342 1.00 96.06 84 LYS A N 1
ATOM 649 C CA . LYS A 1 84 ? 7.096 -2.638 -14.452 1.00 96.06 84 LYS A CA 1
ATOM 650 C C . LYS A 1 84 ? 6.083 -3.737 -14.129 1.00 96.06 84 LYS A C 1
ATOM 652 O O . LYS A 1 84 ? 5.115 -3.469 -13.420 1.00 96.06 84 LYS A O 1
ATOM 657 N N . GLN A 1 85 ? 6.323 -4.968 -14.582 1.00 95.94 85 GLN A N 1
ATOM 658 C CA . GLN A 1 85 ? 5.488 -6.126 -14.246 1.00 95.94 85 GLN A CA 1
ATOM 659 C C . GLN A 1 85 ? 5.500 -6.444 -12.747 1.00 95.94 85 GLN A C 1
ATOM 661 O O . GLN A 1 85 ? 4.440 -6.703 -12.176 1.00 95.94 85 GLN A O 1
ATOM 666 N N . VAL A 1 86 ? 6.667 -6.363 -12.098 1.00 96.38 86 VAL A N 1
ATOM 667 C CA . VAL A 1 86 ? 6.800 -6.554 -10.642 1.00 96.38 86 VAL A CA 1
ATOM 668 C C . VAL A 1 86 ? 6.011 -5.496 -9.867 1.00 96.38 86 VAL A C 1
ATOM 670 O O . VAL A 1 86 ? 5.268 -5.831 -8.946 1.00 96.38 86 VAL A O 1
ATOM 673 N N . ILE A 1 87 ? 6.134 -4.220 -10.247 1.00 96.25 87 ILE A N 1
ATOM 674 C CA . ILE A 1 87 ? 5.365 -3.132 -9.624 1.00 96.25 87 ILE A CA 1
ATOM 675 C C . ILE A 1 87 ? 3.864 -3.348 -9.841 1.00 96.25 87 ILE A C 1
ATOM 677 O O . ILE A 1 87 ? 3.082 -3.235 -8.899 1.00 96.25 87 ILE A O 1
ATOM 681 N N . GLY A 1 88 ? 3.473 -3.692 -11.066 1.00 95.38 88 GLY A N 1
ATOM 682 C CA . GLY A 1 88 ? 2.094 -3.940 -11.456 1.00 95.38 88 GLY A CA 1
ATOM 683 C C . GLY A 1 88 ? 1.713 -3.170 -12.717 1.00 95.38 88 GLY A C 1
ATOM 684 O O . GLY A 1 88 ? 1.826 -1.946 -12.781 1.00 95.38 88 GLY A O 1
ATOM 685 N N . VAL A 1 89 ? 1.212 -3.902 -13.712 1.00 90.81 89 VAL A N 1
ATOM 686 C CA . VAL A 1 89 ? 0.699 -3.350 -14.984 1.00 90.81 89 VAL A CA 1
ATOM 687 C C . VAL A 1 89 ? -0.794 -3.016 -14.936 1.00 90.81 89 VAL A C 1
ATOM 689 O O . VAL A 1 89 ? -1.310 -2.333 -15.812 1.00 90.81 89 VAL A O 1
ATOM 692 N N . ALA A 1 90 ? -1.493 -3.478 -13.901 1.00 89.88 90 ALA A N 1
ATOM 693 C CA . ALA A 1 90 ? -2.915 -3.246 -13.692 1.00 89.88 90 ALA A CA 1
ATOM 694 C C . ALA A 1 90 ? -3.198 -2.985 -12.211 1.00 89.88 90 ALA A C 1
ATOM 696 O O . ALA A 1 90 ? -2.378 -3.283 -11.341 1.00 89.88 90 ALA A O 1
ATOM 697 N N . TYR A 1 91 ? -4.388 -2.454 -11.929 1.00 78.88 91 TYR A N 1
ATOM 698 C CA . TYR A 1 91 ? -4.786 -1.987 -10.601 1.00 78.88 91 TYR A CA 1
ATOM 699 C C . TYR A 1 91 ? -4.567 -3.014 -9.471 1.00 78.88 91 TYR A C 1
ATOM 701 O O . TYR A 1 91 ? -4.143 -2.641 -8.376 1.00 78.88 91 TYR A O 1
ATOM 709 N N . ASN A 1 92 ? -4.821 -4.296 -9.744 1.00 83.69 92 ASN A N 1
ATOM 710 C CA . ASN A 1 92 ? -4.762 -5.406 -8.789 1.00 83.69 92 ASN A CA 1
ATOM 711 C C . ASN A 1 92 ? -3.617 -6.397 -9.067 1.00 83.69 92 ASN A C 1
ATOM 713 O O . ASN A 1 92 ? -3.677 -7.549 -8.638 1.00 83.69 92 ASN A O 1
ATOM 717 N N . LYS A 1 93 ? -2.599 -5.989 -9.829 1.00 91.56 93 LYS A N 1
ATOM 718 C CA . LYS A 1 93 ? -1.465 -6.848 -10.188 1.00 91.56 93 LYS A CA 1
ATOM 719 C C . LYS A 1 93 ? -0.173 -6.322 -9.578 1.00 91.56 93 LYS A C 1
ATOM 721 O O . LYS A 1 93 ? -0.050 -5.129 -9.310 1.00 91.56 93 LYS A O 1
ATOM 726 N N . GLY A 1 94 ? 0.783 -7.229 -9.393 1.00 94.56 94 GLY A N 1
ATOM 727 C CA . GLY A 1 94 ? 2.084 -6.919 -8.808 1.00 94.56 94 GLY A CA 1
ATOM 728 C C . GLY A 1 94 ? 1.986 -6.360 -7.388 1.00 94.56 94 GLY A C 1
ATOM 729 O O . GLY A 1 94 ? 0.971 -6.508 -6.699 1.00 94.56 94 GLY A O 1
ATOM 730 N N . LEU A 1 95 ? 3.050 -5.677 -6.978 1.00 95.81 95 LEU A N 1
ATOM 731 C CA . LEU A 1 95 ? 3.180 -5.076 -5.651 1.00 95.81 95 LEU A CA 1
ATOM 732 C C . LEU A 1 95 ? 2.121 -3.998 -5.372 1.00 95.81 95 LEU A C 1
ATOM 734 O O . LEU A 1 95 ? 1.737 -3.811 -4.218 1.00 95.81 95 LEU A O 1
ATOM 738 N N . LEU A 1 96 ? 1.617 -3.305 -6.401 1.00 94.12 96 LEU A N 1
ATOM 739 C CA . LEU A 1 96 ? 0.519 -2.341 -6.263 1.00 94.12 96 LEU A CA 1
ATOM 740 C C . LEU A 1 96 ? -0.772 -3.016 -5.787 1.00 94.12 96 LEU A C 1
ATOM 742 O O . LEU A 1 96 ? -1.420 -2.519 -4.867 1.00 94.12 96 LEU A O 1
ATOM 746 N N . GLY A 1 97 ? -1.137 -4.145 -6.399 1.00 94.06 97 GLY A N 1
ATOM 747 C CA . GLY A 1 97 ? -2.314 -4.915 -5.998 1.00 94.06 97 GLY A CA 1
ATOM 748 C C . GLY A 1 97 ? -2.169 -5.507 -4.598 1.00 94.06 97 GLY A C 1
ATOM 749 O O . GLY A 1 97 ? -3.074 -5.375 -3.777 1.00 94.06 97 GLY A O 1
ATOM 750 N N . GLU A 1 98 ? -1.009 -6.097 -4.307 1.00 94.69 98 GLU A N 1
ATOM 751 C CA . GLU A 1 98 ? -0.713 -6.682 -2.995 1.00 94.69 98 GLU A CA 1
ATOM 752 C C . GLU A 1 98 ? -0.756 -5.629 -1.879 1.00 94.69 98 GLU A C 1
ATOM 754 O O . GLU A 1 98 ? -1.414 -5.824 -0.859 1.00 94.69 98 GLU A O 1
ATOM 759 N N . THR A 1 99 ? -0.134 -4.466 -2.095 1.00 94.81 99 THR A N 1
ATOM 760 C CA . THR A 1 99 ? -0.131 -3.374 -1.108 1.00 94.81 99 THR A CA 1
ATOM 761 C C . THR A 1 99 ? -1.537 -2.830 -0.858 1.00 94.81 99 THR A C 1
ATOM 763 O O . THR A 1 99 ? -1.877 -2.532 0.285 1.00 94.81 99 THR A O 1
ATOM 766 N N . ARG A 1 100 ? -2.384 -2.742 -1.893 1.00 92.69 100 ARG A N 1
ATOM 767 C CA . ARG A 1 100 ? -3.793 -2.343 -1.736 1.00 92.69 100 ARG A CA 1
ATOM 768 C C . ARG A 1 100 ? -4.596 -3.348 -0.924 1.00 92.69 100 ARG A C 1
ATOM 770 O O . ARG A 1 100 ? -5.310 -2.941 -0.017 1.00 92.69 100 ARG A O 1
ATOM 777 N N . ALA A 1 101 ? -4.449 -4.642 -1.207 1.00 94.12 101 ALA A N 1
ATOM 778 C CA . ALA A 1 101 ? -5.106 -5.685 -0.422 1.00 94.12 101 ALA A CA 1
ATOM 779 C C . ALA A 1 101 ? -4.684 -5.620 1.056 1.00 94.12 101 ALA A C 1
ATOM 781 O O . ALA A 1 101 ? -5.519 -5.725 1.951 1.00 94.12 101 ALA A O 1
ATOM 782 N N . LEU A 1 102 ? -3.398 -5.363 1.315 1.00 94.25 102 LEU A N 1
ATOM 783 C CA . LEU A 1 102 ? -2.891 -5.154 2.670 1.00 94.25 102 LEU A CA 1
ATOM 784 C C . LEU A 1 102 ? -3.445 -3.875 3.324 1.00 94.25 102 LEU A C 1
ATOM 786 O O . LEU A 1 102 ? -3.679 -3.890 4.528 1.00 94.25 102 LEU A O 1
ATOM 790 N N . SER A 1 103 ? -3.653 -2.792 2.565 1.00 93.38 103 SER A N 1
ATOM 791 C CA . SER A 1 103 ? -4.291 -1.561 3.065 1.00 93.38 103 SER A CA 1
ATOM 792 C C . SER A 1 103 ? -5.735 -1.822 3.480 1.00 93.38 103 SER A C 1
ATOM 794 O O . SER A 1 103 ? -6.115 -1.495 4.599 1.00 93.38 103 SER A O 1
ATOM 796 N N . HIS A 1 104 ? -6.507 -2.492 2.622 1.00 94.00 104 HIS A N 1
ATOM 797 C CA . HIS A 1 104 ? -7.893 -2.849 2.921 1.00 94.00 104 HIS A CA 1
ATOM 798 C C . HIS A 1 104 ? -8.011 -3.756 4.147 1.00 94.00 104 HIS A C 1
ATOM 800 O O . HIS A 1 104 ? -8.879 -3.543 4.983 1.00 94.00 104 HIS A O 1
ATOM 806 N N . ALA A 1 105 ? -7.097 -4.713 4.320 1.00 93.69 105 ALA A N 1
ATOM 807 C CA . ALA A 1 105 ? -7.080 -5.541 5.524 1.00 93.69 105 ALA A CA 1
ATOM 808 C C . ALA A 1 105 ? -6.823 -4.722 6.804 1.00 93.69 105 ALA A C 1
ATOM 810 O O . ALA A 1 105 ? -7.334 -5.063 7.869 1.00 93.69 105 ALA A O 1
ATOM 811 N N . VAL A 1 106 ? -6.024 -3.652 6.724 1.00 93.50 106 VAL A N 1
ATOM 812 C CA . VAL A 1 106 ? -5.814 -2.732 7.853 1.00 93.50 106 VAL A CA 1
ATOM 813 C C . VAL A 1 106 ? -7.073 -1.903 8.115 1.00 93.50 106 VAL A C 1
ATOM 815 O O . VAL A 1 106 ? -7.453 -1.754 9.272 1.00 93.50 106 VAL A O 1
ATOM 818 N N . GLU A 1 107 ? -7.732 -1.404 7.069 1.00 92.75 107 GLU A N 1
ATOM 819 C CA . GLU A 1 107 ? -9.003 -0.673 7.177 1.00 92.75 107 GLU A CA 1
ATOM 820 C C . GLU A 1 107 ? -10.082 -1.523 7.862 1.00 92.75 107 GLU A C 1
ATOM 822 O O . GLU A 1 107 ? -10.646 -1.093 8.866 1.00 92.75 107 GLU A O 1
ATOM 827 N N . GLU A 1 108 ? -10.284 -2.763 7.413 1.00 95.00 108 GLU A N 1
ATOM 828 C CA . GLU A 1 108 ? -11.257 -3.695 7.999 1.00 95.00 108 GLU A CA 1
ATOM 829 C C . GLU A 1 108 ? -10.950 -3.992 9.478 1.00 95.00 108 GLU A C 1
ATOM 831 O O . GLU A 1 108 ? -11.848 -4.028 10.320 1.00 95.00 108 GLU A O 1
ATOM 836 N N . GLN A 1 109 ? -9.668 -4.139 9.834 1.00 92.38 109 GLN A N 1
ATOM 837 C CA . GLN A 1 109 ? -9.253 -4.311 11.231 1.00 92.38 109 GLN A CA 1
ATOM 838 C C . GLN A 1 109 ? -9.572 -3.082 12.087 1.00 92.38 109 GLN A C 1
ATOM 840 O O . GLN A 1 109 ? -10.003 -3.235 13.232 1.00 92.38 109 GLN A O 1
ATOM 845 N N . PHE A 1 110 ? -9.373 -1.873 11.558 1.00 93.88 110 PHE A N 1
ATOM 846 C CA . PHE A 1 110 ? -9.724 -0.640 12.262 1.00 93.88 110 PHE A CA 1
ATOM 847 C C . PHE A 1 110 ? -11.236 -0.491 12.434 1.00 93.88 110 PHE A C 1
ATOM 849 O O . PHE A 1 110 ? -11.681 -0.120 13.522 1.00 93.88 110 PHE A O 1
ATOM 856 N N . GLU A 1 111 ? -12.025 -0.812 11.411 1.00 95.00 111 GLU A N 1
ATOM 857 C CA . GLU A 1 111 ? -13.487 -0.796 11.493 1.00 95.00 111 GLU A CA 1
ATOM 858 C C . GLU A 1 111 ? -14.002 -1.796 12.534 1.00 95.00 111 GLU A C 1
ATOM 860 O O . GLU A 1 111 ? -14.766 -1.422 13.428 1.00 95.00 111 GLU A O 1
ATOM 865 N N . ALA A 1 112 ? -13.521 -3.043 12.490 1.00 94.69 112 ALA A N 1
ATOM 866 C CA . ALA A 1 112 ? -13.886 -4.078 13.454 1.00 94.69 112 ALA A CA 1
ATOM 867 C C . ALA A 1 112 ? -13.491 -3.697 14.891 1.00 94.69 112 ALA A C 1
ATOM 869 O O . ALA A 1 112 ? -14.259 -3.905 15.836 1.00 94.69 112 ALA A O 1
ATOM 870 N N . PHE A 1 113 ? -12.308 -3.106 15.067 1.00 94.56 113 PHE A N 1
ATOM 871 C CA . PHE A 1 113 ? -11.847 -2.617 16.363 1.00 94.56 113 PHE A CA 1
ATOM 872 C C . PHE A 1 113 ? -12.725 -1.477 16.892 1.00 94.56 113 PHE A C 1
ATOM 874 O O . PHE A 1 113 ? -13.162 -1.523 18.042 1.00 94.56 113 PHE A O 1
ATOM 881 N N . SER A 1 114 ? -13.028 -0.488 16.048 1.00 94.69 114 SER A N 1
ATOM 882 C CA . SER A 1 114 ? -13.896 0.640 16.399 1.00 94.69 114 SER A CA 1
ATOM 883 C C . SER A 1 114 ? -15.292 0.162 16.810 1.00 94.69 114 SER A C 1
ATOM 885 O O . SER A 1 114 ? -15.784 0.512 17.884 1.00 94.69 114 SER A O 1
ATOM 887 N N . SER A 1 115 ? -15.886 -0.735 16.017 1.00 95.06 115 SER A N 1
ATOM 888 C CA . SER A 1 115 ? -17.182 -1.350 16.322 1.00 95.06 115 SER A CA 1
ATOM 889 C C . SER A 1 115 ? -17.161 -2.127 17.644 1.00 95.06 115 SER A C 1
ATOM 891 O O . SER A 1 115 ? -18.101 -2.044 18.435 1.00 95.06 115 SER A O 1
ATOM 893 N N . SER A 1 116 ? -16.065 -2.830 17.937 1.00 94.50 116 SER A N 1
ATOM 894 C CA . SER A 1 116 ? -15.914 -3.563 19.199 1.00 94.50 116 SER A CA 1
ATOM 895 C C . SER A 1 116 ? -15.860 -2.633 20.415 1.00 94.50 116 SER A C 1
ATOM 897 O O . SER A 1 116 ? -16.423 -2.969 21.459 1.00 94.50 116 SER A O 1
ATOM 899 N N . ILE A 1 117 ? -15.224 -1.460 20.299 1.00 95.06 117 ILE A N 1
ATOM 900 C CA . ILE A 1 117 ? -15.212 -0.449 21.368 1.00 95.06 117 ILE A CA 1
ATOM 901 C C . ILE A 1 117 ? -16.613 0.105 21.607 1.00 95.06 117 ILE A C 1
ATOM 903 O O . ILE A 1 117 ? -17.041 0.181 22.759 1.00 95.06 117 ILE A O 1
ATOM 907 N N . ASP A 1 118 ? -17.327 0.463 20.544 1.00 95.00 118 ASP A N 1
ATOM 908 C CA . ASP A 1 118 ? -18.676 1.023 20.650 1.00 95.00 118 ASP A CA 1
ATOM 909 C C . ASP A 1 118 ? -19.658 0.016 21.270 1.00 95.00 118 ASP A C 1
ATOM 911 O O . ASP A 1 118 ? -20.401 0.327 22.206 1.00 95.00 118 ASP A O 1
ATOM 915 N N . SER A 1 119 ? -19.564 -1.250 20.853 1.00 95.19 119 SER A N 1
ATOM 916 C CA . SER A 1 119 ? -20.306 -2.349 21.472 1.00 95.19 119 SER A CA 1
ATOM 917 C C . SER A 1 119 ? -19.947 -2.520 22.952 1.00 95.19 119 SER A C 1
ATOM 919 O O . SER A 1 119 ? -20.836 -2.696 23.786 1.00 95.19 119 SER A O 1
ATOM 921 N N . ALA A 1 120 ? -18.662 -2.471 23.317 1.00 94.12 120 ALA A N 1
ATOM 922 C CA . ALA A 1 120 ? -18.241 -2.601 24.713 1.00 94.12 120 ALA A CA 1
ATOM 923 C C . ALA A 1 120 ? -18.722 -1.423 25.580 1.00 94.12 120 ALA A C 1
ATOM 925 O O . ALA A 1 120 ? -19.124 -1.629 26.729 1.00 94.12 120 ALA A O 1
ATOM 926 N N . ALA A 1 121 ? -18.717 -0.203 25.037 1.00 94.31 121 ALA A N 1
ATOM 927 C CA . ALA A 1 121 ? -19.252 0.983 25.697 1.00 94.31 121 ALA A CA 1
ATOM 928 C C . ALA A 1 121 ? -20.765 0.851 25.926 1.00 94.31 121 ALA A C 1
ATOM 930 O O . ALA A 1 121 ? -21.227 0.989 27.059 1.00 94.31 121 ALA A O 1
ATOM 931 N N . THR A 1 122 ? -21.510 0.461 24.890 1.00 95.06 122 THR A N 1
ATOM 932 C CA . THR A 1 122 ? -22.962 0.244 24.956 1.00 95.06 122 THR A CA 1
ATOM 933 C C . THR A 1 122 ? -23.325 -0.828 25.983 1.00 95.06 122 THR A C 1
ATOM 935 O O . THR A 1 122 ? -24.148 -0.596 26.868 1.00 95.06 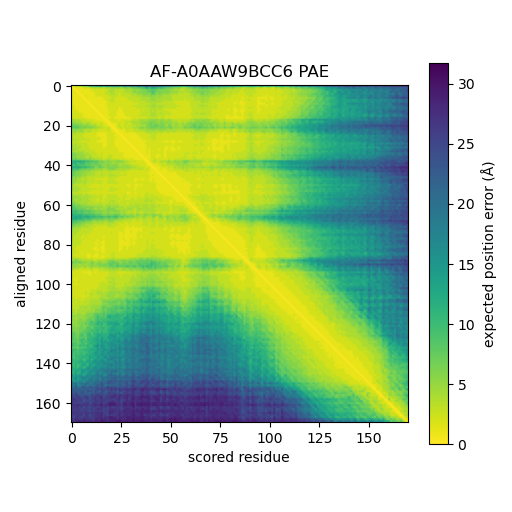122 THR A O 1
ATOM 938 N N . GLN A 1 123 ? -22.646 -1.979 25.955 1.00 94.94 123 GLN A N 1
ATOM 939 C CA . GLN A 1 123 ? -22.871 -3.051 26.930 1.00 94.94 123 GLN A CA 1
ATOM 940 C C . GLN A 1 123 ? -22.575 -2.598 28.363 1.00 94.94 123 GLN A C 1
ATOM 942 O O . GLN A 1 123 ? -23.291 -2.967 29.298 1.00 94.94 123 GLN A O 1
ATOM 947 N N . ARG A 1 124 ? -21.526 -1.793 28.566 1.00 95.19 124 ARG A N 1
ATOM 948 C CA . ARG A 1 124 ? -21.209 -1.232 29.884 1.00 95.19 124 ARG A CA 1
ATOM 949 C C . ARG A 1 124 ? -22.328 -0.313 30.373 1.00 95.19 124 ARG A C 1
ATOM 951 O O . ARG A 1 124 ? -22.708 -0.410 31.543 1.00 95.19 124 ARG A O 1
ATOM 958 N N . ASP A 1 125 ? -22.859 0.536 29.503 1.00 95.38 125 ASP A N 1
ATOM 959 C CA . ASP A 1 125 ? -23.942 1.457 29.841 1.00 95.38 125 ASP A CA 1
ATOM 960 C C . ASP A 1 125 ? -25.246 0.714 30.156 1.00 95.38 125 ASP A C 1
ATOM 962 O O . ASP A 1 125 ? -25.888 1.005 31.168 1.00 95.38 125 ASP A O 1
ATOM 966 N N . GLU A 1 126 ? -25.589 -0.323 29.390 1.00 94.88 126 GLU A N 1
ATOM 967 C CA . GLU A 1 126 ? -26.741 -1.192 29.662 1.00 94.88 126 GLU A CA 1
ATOM 968 C C . GLU A 1 126 ? -26.616 -1.932 31.001 1.00 94.88 126 GLU A C 1
ATOM 970 O O . GLU A 1 126 ? -27.572 -1.998 31.786 1.00 94.88 126 GLU A O 1
ATOM 975 N N . LYS A 1 127 ? -25.426 -2.464 31.314 1.00 94.31 127 LYS A N 1
ATOM 976 C CA . LYS A 1 127 ? -25.161 -3.093 32.618 1.00 94.31 127 LYS A CA 1
ATOM 977 C C . LYS A 1 127 ? -25.284 -2.084 33.751 1.00 94.31 127 LYS A C 1
ATOM 979 O O . LYS A 1 127 ? -25.894 -2.393 34.774 1.00 94.31 127 LYS A O 1
ATOM 984 N N . MET A 1 128 ? -24.759 -0.874 33.570 1.00 94.56 128 MET A N 1
ATOM 985 C CA . MET A 1 128 ? -24.875 0.196 34.558 1.00 94.56 128 MET A CA 1
ATOM 986 C C . MET A 1 128 ? -26.336 0.609 34.776 1.00 94.56 128 MET A C 1
ATOM 988 O O . MET A 1 128 ? -26.761 0.783 35.918 1.00 94.56 128 MET A O 1
ATOM 992 N N . ALA A 1 129 ? -27.120 0.730 33.703 1.00 95.19 129 ALA A N 1
ATOM 993 C CA . ALA A 1 129 ? -28.547 1.023 33.775 1.00 95.19 129 ALA A CA 1
ATOM 994 C C . ALA A 1 129 ? -29.309 -0.081 34.523 1.00 95.19 129 ALA A C 1
ATOM 996 O O . ALA A 1 129 ? -30.084 0.219 35.431 1.00 95.19 129 ALA A O 1
ATOM 997 N N . SER A 1 130 ? -29.018 -1.347 34.217 1.00 94.44 130 SER A N 1
ATOM 998 C CA . SER A 1 130 ? -29.618 -2.505 34.890 1.00 94.44 130 SER A CA 1
ATOM 999 C C . SER A 1 130 ? -29.304 -2.522 36.391 1.00 94.44 130 SER A C 1
ATOM 1001 O O . SER A 1 130 ? -30.199 -2.721 37.210 1.00 94.44 130 SER A O 1
ATOM 1003 N N . ILE A 1 131 ? -28.049 -2.252 36.774 1.00 95.38 131 ILE A N 1
ATOM 1004 C CA . ILE A 1 131 ? -27.638 -2.154 38.184 1.00 95.38 131 ILE A CA 1
ATOM 1005 C C . ILE A 1 131 ? -28.374 -1.007 38.882 1.00 95.38 131 ILE A C 1
ATOM 1007 O O . ILE A 1 131 ? -28.911 -1.200 39.972 1.00 95.38 131 ILE A O 1
ATOM 1011 N N . LYS A 1 132 ? -28.441 0.175 38.256 1.00 94.56 132 LYS A N 1
ATOM 1012 C CA . LYS A 1 132 ? -29.176 1.326 38.802 1.00 94.56 132 LYS A CA 1
ATOM 1013 C C . LYS A 1 132 ? -30.644 0.979 39.037 1.00 94.56 132 LYS A C 1
ATOM 1015 O O . LYS A 1 132 ? -31.139 1.201 40.136 1.00 94.56 132 LYS A O 1
ATOM 1020 N N . GLN A 1 133 ? -31.313 0.386 38.048 1.00 94.75 133 GLN A N 1
ATOM 1021 C CA . GLN A 1 133 ? -32.712 -0.031 38.165 1.00 94.75 133 GLN A CA 1
ATOM 1022 C C . GLN A 1 133 ? -32.914 -1.065 39.278 1.00 94.75 133 GLN A C 1
ATOM 1024 O O . GLN A 1 133 ? -33.847 -0.926 40.067 1.00 94.75 133 GLN A O 1
ATOM 1029 N N . ALA A 1 134 ? -32.025 -2.056 39.392 1.00 96.62 134 ALA A N 1
ATOM 1030 C CA . ALA A 1 134 ? -32.084 -3.057 40.454 1.00 96.62 134 ALA A CA 1
ATOM 1031 C C . ALA A 1 134 ? -31.951 -2.422 41.849 1.00 96.62 134 ALA A C 1
ATOM 1033 O O . ALA A 1 134 ? -32.744 -2.724 42.742 1.00 96.62 134 ALA A O 1
ATOM 1034 N N . ILE A 1 135 ? -31.001 -1.496 42.029 1.00 96.69 135 ILE A N 1
ATOM 1035 C CA . ILE A 1 135 ? -30.823 -0.757 43.287 1.00 96.69 135 ILE A CA 1
ATOM 1036 C C . ILE A 1 135 ? -32.060 0.099 43.590 1.00 96.69 135 ILE A C 1
ATOM 1038 O O . ILE A 1 135 ? -32.555 0.081 44.716 1.00 96.69 135 ILE A O 1
ATOM 1042 N N . THR A 1 136 ? -32.599 0.818 42.603 1.00 96.44 136 THR A N 1
ATOM 1043 C CA . THR A 1 136 ? -33.813 1.628 42.780 1.00 96.44 136 THR A CA 1
ATOM 1044 C C . THR A 1 136 ? -35.010 0.771 43.192 1.00 96.44 136 THR A C 1
ATOM 1046 O O . THR A 1 136 ? -35.708 1.119 44.145 1.00 96.44 136 THR A O 1
ATOM 1049 N N . ALA A 1 137 ? -35.230 -0.367 42.528 1.00 96.94 137 ALA A N 1
ATOM 1050 C CA . ALA A 1 137 ? -36.303 -1.295 42.872 1.00 96.94 137 ALA A CA 1
ATOM 1051 C C . ALA A 1 137 ? -36.136 -1.846 44.296 1.00 96.94 137 ALA A C 1
ATOM 1053 O O . ALA A 1 137 ? -37.095 -1.868 45.065 1.00 96.94 137 ALA A O 1
ATOM 1054 N N . PHE A 1 138 ? -34.911 -2.220 44.674 1.00 97.50 138 PHE A N 1
ATOM 1055 C CA . PHE A 1 138 ? -34.605 -2.684 46.024 1.00 97.50 138 PHE A CA 1
ATOM 1056 C C . PHE A 1 138 ? -34.933 -1.625 47.088 1.00 97.50 138 PHE A C 1
ATOM 1058 O O . PHE A 1 138 ? -35.620 -1.929 48.063 1.00 97.50 138 PHE A O 1
ATOM 1065 N N . ILE A 1 139 ? -34.518 -0.370 46.881 1.00 97.50 139 ILE A N 1
ATOM 1066 C CA . ILE A 1 139 ? -34.815 0.738 47.804 1.00 97.50 139 ILE A CA 1
ATOM 1067 C C . ILE A 1 139 ? -36.330 0.937 47.954 1.00 97.50 139 ILE A C 1
ATOM 1069 O O . ILE A 1 139 ? -36.818 1.074 49.075 1.00 97.50 139 ILE A O 1
ATOM 1073 N N . LEU A 1 140 ? -37.089 0.909 46.853 1.00 97.06 140 LEU A N 1
ATOM 1074 C CA . LEU A 1 140 ? -38.549 1.037 46.900 1.00 97.06 140 LEU A CA 1
ATOM 1075 C C . LEU A 1 140 ? -39.196 -0.084 47.718 1.00 97.06 140 LEU A C 1
ATOM 1077 O O . LEU A 1 140 ? -40.044 0.194 48.565 1.00 97.06 140 LEU A O 1
ATOM 1081 N N . VAL A 1 141 ? -38.773 -1.335 47.515 1.00 97.44 141 VAL A N 1
ATOM 1082 C CA . VAL A 1 141 ? -39.273 -2.488 48.284 1.00 97.44 141 VAL A CA 1
ATOM 1083 C C . VAL A 1 141 ? -39.010 -2.307 49.779 1.00 97.44 141 VAL A C 1
ATOM 1085 O O . VAL A 1 141 ? -39.911 -2.533 50.587 1.00 97.44 141 VAL A O 1
ATOM 1088 N N . VAL A 1 142 ? -37.813 -1.848 50.157 1.00 97.06 142 VAL A N 1
ATOM 1089 C CA . VAL A 1 142 ? -37.468 -1.574 51.561 1.00 97.06 142 VAL A CA 1
ATOM 1090 C C . VAL A 1 142 ? -38.368 -0.484 52.149 1.00 97.06 142 VAL A C 1
ATOM 1092 O O . VAL A 1 142 ? -38.895 -0.657 53.248 1.00 97.06 142 VAL A O 1
ATOM 1095 N N . ILE A 1 143 ? -38.602 0.609 51.417 1.00 96.56 143 ILE A N 1
ATOM 1096 C CA . ILE A 1 143 ? -39.494 1.692 51.859 1.00 96.56 143 ILE A CA 1
ATOM 1097 C C . ILE A 1 143 ? -40.918 1.164 52.082 1.00 96.56 143 ILE A C 1
ATOM 1099 O O . ILE A 1 143 ? -41.495 1.400 53.144 1.00 96.56 143 ILE A O 1
ATOM 1103 N N . PHE A 1 144 ? -41.475 0.411 51.129 1.00 96.38 144 PHE A N 1
ATOM 1104 C CA . PHE A 1 144 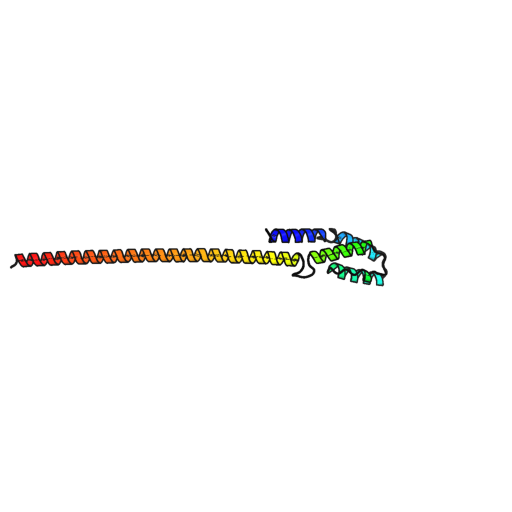? -42.812 -0.175 51.271 1.00 96.38 144 PHE A CA 1
ATOM 1105 C C . PHE A 1 144 ? -42.907 -1.128 52.466 1.00 96.38 144 PHE A C 1
ATOM 1107 O O . PHE A 1 144 ? -43.881 -1.067 53.220 1.00 96.38 144 PHE A O 1
ATOM 1114 N N . ALA A 1 145 ? -41.891 -1.968 52.678 1.00 95.69 145 ALA A N 1
ATOM 1115 C CA . ALA A 1 145 ? -41.842 -2.881 53.814 1.00 95.69 145 ALA A CA 1
ATOM 1116 C C . ALA A 1 145 ? -41.837 -2.129 55.156 1.00 95.69 145 ALA A C 1
ATOM 1118 O O . ALA A 1 145 ? -42.584 -2.494 56.065 1.00 95.69 145 ALA A O 1
ATOM 1119 N N . LEU A 1 146 ? -41.057 -1.046 55.267 1.00 94.75 146 LEU A N 1
ATOM 1120 C CA . LEU A 1 146 ? -41.013 -0.207 56.468 1.00 94.75 146 LEU A CA 1
ATOM 1121 C C . LEU A 1 146 ? -42.347 0.504 56.724 1.00 94.75 146 LEU A C 1
ATOM 1123 O O . LEU A 1 146 ? -42.840 0.483 57.852 1.00 94.75 146 LEU A O 1
ATOM 1127 N N . ILE A 1 147 ? -42.965 1.086 55.689 1.00 95.00 147 ILE A N 1
ATOM 1128 C CA . ILE A 1 147 ? -44.288 1.723 55.801 1.00 95.00 147 ILE A CA 1
ATOM 1129 C C . ILE A 1 147 ? -45.321 0.709 56.304 1.00 95.00 147 ILE A C 1
ATOM 1131 O O . ILE A 1 147 ? -46.078 0.997 57.235 1.00 95.00 147 ILE A O 1
ATOM 1135 N N . TRP A 1 148 ? -45.327 -0.498 55.734 1.00 93.44 148 TRP A N 1
ATOM 1136 C CA . TRP A 1 148 ? -46.233 -1.568 56.144 1.00 93.44 148 TRP A CA 1
ATOM 1137 C C . TRP A 1 148 ? -45.989 -2.017 57.592 1.00 93.44 148 TRP A C 1
ATOM 1139 O O . TRP A 1 148 ? -46.941 -2.157 58.365 1.00 93.44 148 TRP A O 1
ATOM 1149 N N . GLN A 1 149 ? -44.724 -2.176 57.994 1.00 93.50 149 GLN A N 1
ATOM 1150 C CA . GLN A 1 149 ? -44.349 -2.542 59.361 1.00 93.50 149 GLN A CA 1
ATOM 1151 C C . GLN A 1 149 ? -44.815 -1.492 60.379 1.00 93.50 149 GLN A C 1
ATOM 1153 O O . GLN A 1 149 ? -45.394 -1.848 61.410 1.00 93.50 149 GLN A O 1
ATOM 1158 N N . ILE A 1 150 ? -44.592 -0.206 60.091 1.00 91.56 150 ILE A N 1
ATOM 1159 C CA . ILE A 1 150 ? -45.014 0.900 60.960 1.00 91.56 150 ILE A CA 1
ATOM 1160 C C . ILE A 1 150 ? -46.542 0.949 61.048 1.00 91.56 150 ILE A C 1
ATOM 1162 O O . ILE A 1 150 ? -47.081 0.983 62.154 1.00 91.56 150 ILE A O 1
ATOM 1166 N N . SER A 1 151 ? -47.244 0.882 59.913 1.00 91.50 151 SER A N 1
ATOM 1167 C CA . SER A 1 151 ? -48.711 0.886 59.865 1.00 91.50 151 SER A CA 1
ATOM 1168 C C . SER A 1 151 ? -49.311 -0.248 60.703 1.00 91.50 151 SER A C 1
ATOM 1170 O O . SER A 1 151 ? -50.182 -0.014 61.546 1.00 91.50 151 SER A O 1
ATOM 1172 N N . ARG A 1 152 ? -48.785 -1.472 60.557 1.00 89.31 152 ARG A N 1
ATOM 1173 C CA . ARG A 1 152 ? -49.215 -2.628 61.353 1.00 89.31 152 ARG A CA 1
ATOM 1174 C C . ARG A 1 152 ? -48.923 -2.437 62.842 1.00 89.31 152 ARG A C 1
ATOM 1176 O O . ARG A 1 152 ? -49.793 -2.711 63.662 1.00 89.31 152 ARG A O 1
ATOM 1183 N N . SER A 1 153 ? -47.731 -1.957 63.194 1.00 86.69 153 SER A N 1
ATOM 1184 C CA . SER A 1 153 ? -47.336 -1.708 64.588 1.00 86.69 153 SER A CA 1
ATOM 1185 C C . SER A 1 153 ? -48.254 -0.690 65.273 1.00 86.69 153 SER A C 1
ATOM 1187 O O . SER A 1 153 ? -48.739 -0.946 66.375 1.00 86.69 153 SER A O 1
ATOM 1189 N N . ILE A 1 154 ? -48.549 0.434 64.608 1.00 83.62 154 ILE A N 1
ATOM 1190 C CA . ILE A 1 154 ? -49.459 1.463 65.129 1.00 83.62 154 ILE A CA 1
ATOM 1191 C C . ILE A 1 154 ? -50.865 0.888 65.308 1.00 83.62 154 ILE A C 1
ATOM 1193 O O . ILE A 1 154 ? -51.421 1.001 66.398 1.00 83.62 154 ILE A O 1
ATOM 1197 N N . ASN A 1 155 ? -51.414 0.214 64.293 1.00 81.44 155 ASN A N 1
ATOM 1198 C CA . ASN A 1 155 ? -52.756 -0.371 64.374 1.00 81.44 155 ASN A CA 1
ATOM 1199 C C . ASN A 1 155 ? -52.891 -1.384 65.519 1.00 81.44 155 ASN A C 1
ATOM 1201 O O . ASN A 1 155 ? -53.897 -1.381 66.226 1.00 81.44 155 ASN A O 1
ATOM 1205 N N . VAL A 1 156 ? -51.867 -2.211 65.754 1.00 80.50 156 VAL A N 1
ATOM 1206 C CA . VAL A 1 156 ? -51.855 -3.156 66.882 1.00 80.50 156 VAL A CA 1
ATOM 1207 C C . VAL A 1 156 ? -51.849 -2.419 68.224 1.00 80.50 156 VAL A C 1
ATOM 1209 O O . VAL A 1 156 ? -52.613 -2.775 69.121 1.00 80.50 156 VAL A O 1
ATOM 1212 N N . ARG A 1 157 ? -51.033 -1.368 68.373 1.00 77.94 157 ARG A N 1
ATOM 1213 C CA . ARG A 1 157 ? -50.975 -0.574 69.614 1.00 77.94 157 ARG A CA 1
ATOM 1214 C C . ARG A 1 157 ? -52.283 0.170 69.887 1.00 77.94 157 ARG A C 1
ATOM 1216 O O . ARG A 1 157 ? -52.745 0.169 71.023 1.00 77.94 157 ARG A O 1
ATOM 1223 N N . VAL A 1 158 ? -52.899 0.759 68.863 1.00 80.38 158 VAL A N 1
ATOM 1224 C CA . VAL A 1 158 ? -54.199 1.441 68.981 1.00 80.38 158 VAL A CA 1
ATOM 1225 C C . VAL A 1 158 ? -55.301 0.451 69.362 1.00 80.38 158 VAL A C 1
ATOM 1227 O O . VAL A 1 158 ? -56.066 0.720 70.285 1.00 80.38 158 VAL A O 1
ATOM 1230 N N . GLY A 1 159 ? -55.345 -0.721 68.720 1.00 76.12 159 GLY A N 1
ATOM 1231 C CA . GLY A 1 159 ? -56.291 -1.780 69.078 1.00 76.12 159 GLY A CA 1
ATOM 1232 C C . GLY A 1 159 ? -56.120 -2.259 70.522 1.00 76.12 159 GLY A C 1
ATOM 1233 O O . GLY A 1 159 ? -57.104 -2.412 71.242 1.00 76.12 159 GLY A O 1
ATOM 1234 N N . SER A 1 160 ? -54.873 -2.420 70.978 1.00 72.25 160 SER A N 1
ATOM 1235 C CA . SER A 1 160 ? -54.573 -2.776 72.369 1.00 72.25 160 SER A CA 1
ATOM 1236 C C . SER A 1 160 ? -55.029 -1.703 73.358 1.00 72.25 160 SER A C 1
ATOM 1238 O O . SER A 1 160 ? -55.561 -2.049 74.407 1.00 72.25 160 SER A O 1
ATOM 1240 N N . LEU A 1 161 ? -54.845 -0.417 73.044 1.00 76.88 161 LEU A N 1
ATOM 1241 C CA . LEU A 1 161 ? -55.296 0.682 73.902 1.00 76.88 161 LEU A CA 1
ATOM 1242 C C . LEU A 1 161 ? -56.823 0.723 74.016 1.00 76.88 161 LEU A C 1
ATOM 1244 O O . LEU A 1 161 ? -57.345 0.866 75.118 1.00 76.88 161 LEU A O 1
ATOM 1248 N N . LEU A 1 162 ? -57.537 0.538 72.902 1.00 72.31 162 LEU A N 1
ATOM 1249 C CA . LEU A 1 162 ? -59.001 0.463 72.899 1.00 72.31 162 LEU A CA 1
ATOM 1250 C C . LEU A 1 162 ? -59.516 -0.725 73.720 1.00 72.31 162 LEU A C 1
ATOM 1252 O O . LEU A 1 162 ? -60.481 -0.576 74.467 1.00 72.31 162 LEU A O 1
ATOM 1256 N N . ALA A 1 163 ? -58.858 -1.884 73.628 1.00 72.81 163 ALA A N 1
ATOM 1257 C CA . ALA A 1 163 ? -59.209 -3.060 74.421 1.00 72.81 163 ALA A CA 1
ATOM 1258 C C . ALA A 1 163 ? -59.003 -2.828 75.928 1.00 72.81 163 ALA A C 1
ATOM 1260 O O . ALA A 1 163 ? -59.869 -3.177 76.727 1.00 72.81 163 ALA A O 1
ATOM 1261 N N . THR A 1 164 ? -57.896 -2.190 76.319 1.00 74.00 164 THR A N 1
ATOM 1262 C CA . THR A 1 164 ? -57.634 -1.845 77.723 1.00 74.00 164 THR A CA 1
ATOM 1263 C C . THR A 1 164 ? -58.642 -0.827 78.256 1.00 74.00 164 THR A C 1
ATOM 1265 O O . THR A 1 164 ? -59.134 -0.996 79.365 1.00 74.00 164 THR A O 1
ATOM 1268 N N . ILE A 1 165 ? -58.999 0.196 77.470 1.00 72.69 165 ILE A N 1
ATOM 1269 C CA . ILE A 1 165 ? -60.034 1.171 77.854 1.00 72.69 165 ILE A CA 1
ATOM 1270 C C . ILE A 1 165 ? -61.387 0.478 78.038 1.00 72.69 165 ILE A C 1
ATOM 1272 O O . ILE A 1 165 ? -62.067 0.737 79.027 1.00 72.69 165 ILE A O 1
ATOM 1276 N N . LYS A 1 166 ? -61.761 -0.432 77.128 1.00 69.19 166 LYS A N 1
ATOM 1277 C CA . LYS A 1 166 ? -63.004 -1.202 77.246 1.00 69.19 166 LYS A CA 1
ATOM 1278 C C . LYS A 1 166 ? -63.040 -2.020 78.542 1.00 69.19 166 LYS A C 1
ATOM 1280 O O . LYS A 1 166 ? -64.019 -1.939 79.266 1.00 69.19 166 LYS A O 1
ATOM 1285 N N . ASN A 1 167 ? -61.961 -2.734 78.858 1.00 75.56 167 ASN A N 1
ATOM 1286 C CA . ASN A 1 167 ? -61.871 -3.560 80.066 1.00 75.56 167 ASN A CA 1
ATOM 1287 C C . ASN A 1 167 ? -61.853 -2.769 81.386 1.00 75.56 167 ASN A C 1
ATOM 1289 O O . ASN A 1 167 ? -62.030 -3.374 82.435 1.00 75.56 167 ASN A O 1
ATOM 1293 N N . ILE A 1 168 ? -61.563 -1.464 81.360 1.00 73.75 168 ILE A N 1
ATOM 1294 C CA . ILE A 1 168 ? -61.602 -0.597 82.553 1.00 73.75 168 ILE A CA 1
ATOM 1295 C C . ILE A 1 168 ? -62.967 0.103 82.685 1.00 73.75 168 ILE A C 1
ATOM 1297 O O . ILE A 1 168 ? -63.328 0.546 83.771 1.00 73.75 168 ILE A O 1
ATOM 1301 N N . SER A 1 169 ? -63.700 0.252 81.577 1.00 64.88 169 SER A N 1
ATOM 1302 C CA . SER A 1 169 ? -64.987 0.952 81.533 1.00 64.88 169 SER A CA 1
ATOM 1303 C C . SER A 1 169 ? -66.206 0.031 81.694 1.00 64.88 169 SER A C 1
ATOM 1305 O O . SER A 1 169 ? -67.311 0.554 81.847 1.00 64.88 169 SER A O 1
ATOM 1307 N N . GLU A 1 170 ? -66.012 -1.289 81.623 1.00 49.91 170 GLU A N 1
ATOM 1308 C CA . GLU A 1 170 ? -66.935 -2.331 82.112 1.00 49.91 170 GLU A CA 1
ATOM 1309 C C . GLU A 1 170 ? -66.579 -2.706 83.558 1.00 49.91 170 GLU A C 1
ATOM 1311 O O . GLU A 1 170 ? -67.527 -2.901 84.354 1.00 49.91 170 GLU A O 1
#

Mean predicted aligned error: 9.81 Å

Solvent-accessible surface area (backbone atoms only — not comparable to full-atom values): 8901 Å² total; per-residue (Å²): 109,68,42,61,53,36,46,49,52,37,49,54,48,40,50,52,38,27,85,48,76,83,31,50,44,41,19,58,30,52,52,42,49,52,54,53,51,74,79,40,54,77,69,53,41,52,33,51,51,57,44,50,58,36,25,76,61,32,41,75,65,71,75,61,44,72,94,51,99,48,69,68,41,53,54,37,37,46,53,41,5,54,43,35,42,51,43,32,72,49,82,76,30,41,36,51,17,54,30,49,55,37,46,51,55,51,51,54,51,52,51,54,52,51,52,51,51,54,50,52,52,50,52,50,52,53,51,51,51,52,51,51,51,53,52,54,52,51,53,51,52,52,51,52,52,50,53,51,51,51,54,52,52,51,52,53,52,53,52,51,51,53,52,53,50,50,70,72,75,108

Radius of gyration: 43.33 Å; Cα contacts (8 Å, |Δi|>4): 126; chains: 1; bounding box: 89×19×123 Å